Protein AF-A0A7S2DJ67-F1 (afdb_monomer)

Structure (mmCIF, N/CA/C/O backbone):
data_AF-A0A7S2DJ67-F1
#
_entry.id   AF-A0A7S2DJ67-F1
#
loop_
_atom_site.group_PDB
_atom_site.id
_atom_site.type_symbol
_atom_site.label_atom_id
_atom_site.label_alt_id
_atom_site.label_comp_id
_atom_site.label_asym_id
_atom_site.label_entity_id
_atom_site.label_seq_id
_atom_site.pdbx_PDB_ins_code
_atom_site.Cartn_x
_atom_site.Cartn_y
_atom_site.Cartn_z
_atom_site.occupancy
_atom_site.B_iso_or_equiv
_atom_site.auth_seq_id
_atom_site.auth_comp_id
_atom_site.auth_asym_id
_atom_site.auth_atom_id
_atom_site.pdbx_PDB_model_num
ATOM 1 N N . TRP A 1 1 ? -33.209 30.314 -19.412 1.00 42.25 1 TRP A N 1
ATOM 2 C CA . TRP A 1 1 ? -32.918 29.471 -18.242 1.00 42.25 1 TRP A CA 1
ATOM 3 C C . TRP A 1 1 ? -32.062 30.288 -17.300 1.00 42.25 1 TRP A C 1
ATOM 5 O O . TRP A 1 1 ? -30.885 30.476 -17.569 1.00 42.25 1 TRP A O 1
ATOM 15 N N . GLY A 1 2 ? -32.697 30.927 -16.315 1.00 46.81 2 GLY A N 1
ATOM 16 C CA . GLY A 1 2 ? -31.990 31.759 -15.348 1.00 46.81 2 GLY A CA 1
ATOM 17 C C . GLY A 1 2 ? -31.071 30.883 -14.509 1.00 46.81 2 GLY A C 1
ATOM 18 O O . GLY A 1 2 ? -31.500 29.831 -14.039 1.00 46.81 2 GLY A O 1
ATOM 19 N N . ALA A 1 3 ? -29.820 31.306 -14.359 1.00 56.31 3 ALA A N 1
ATOM 20 C CA . ALA A 1 3 ? -28.910 30.742 -13.378 1.00 56.31 3 ALA A CA 1
ATOM 21 C C . ALA A 1 3 ? -29.471 31.071 -11.987 1.00 56.31 3 ALA A C 1
ATOM 23 O O . ALA A 1 3 ? -29.201 32.132 -11.430 1.00 56.31 3 ALA A O 1
ATOM 24 N N . GLY A 1 4 ? -30.341 30.199 -11.472 1.00 59.34 4 GLY A N 1
ATOM 25 C CA . GLY A 1 4 ? -30.674 30.192 -10.055 1.00 59.34 4 GLY A CA 1
ATOM 26 C C . GLY A 1 4 ? -29.374 30.012 -9.283 1.00 59.34 4 GLY A C 1
ATOM 27 O O . GLY A 1 4 ? -28.557 29.171 -9.664 1.00 59.34 4 GLY A O 1
ATOM 28 N N . ALA A 1 5 ? -29.160 30.847 -8.266 1.00 66.12 5 ALA A N 1
ATOM 29 C CA . ALA A 1 5 ? -28.005 30.741 -7.387 1.00 66.12 5 ALA A CA 1
ATOM 30 C C . ALA A 1 5 ? -27.840 29.279 -6.953 1.00 66.12 5 ALA A C 1
ATOM 32 O O . ALA A 1 5 ? -28.817 28.644 -6.542 1.00 66.12 5 ALA A O 1
ATOM 33 N N . ALA A 1 6 ? -26.629 28.738 -7.110 1.00 69.50 6 ALA A N 1
ATOM 34 C CA . ALA A 1 6 ? -26.323 27.415 -6.592 1.00 69.50 6 ALA A CA 1
ATOM 35 C C . ALA A 1 6 ? -26.685 27.405 -5.097 1.00 69.50 6 ALA A C 1
ATOM 37 O O . ALA A 1 6 ? -26.390 28.390 -4.413 1.00 69.50 6 ALA A O 1
ATOM 38 N N . PRO A 1 7 ? -27.370 26.364 -4.595 1.00 75.56 7 PRO A N 1
ATOM 39 C CA . PRO A 1 7 ? -27.694 26.292 -3.180 1.00 75.56 7 PRO A CA 1
ATOM 40 C C . PRO A 1 7 ? -26.403 26.416 -2.368 1.00 75.56 7 PRO A C 1
ATOM 42 O O . PRO A 1 7 ? -25.392 25.805 -2.722 1.00 75.56 7 PRO A O 1
ATOM 45 N N . GLU A 1 8 ? -26.446 27.226 -1.309 1.00 80.25 8 GLU A N 1
ATOM 46 C CA . GLU A 1 8 ? -25.344 27.350 -0.354 1.00 80.25 8 GLU A CA 1
ATOM 47 C C . GLU A 1 8 ? -24.888 25.946 0.082 1.00 80.25 8 GLU A C 1
ATOM 49 O O . GLU A 1 8 ? -25.743 25.096 0.371 1.00 80.25 8 GLU A O 1
ATOM 54 N N . PRO A 1 9 ? -23.572 25.664 0.095 1.00 80.75 9 PRO A N 1
ATOM 55 C CA . PRO A 1 9 ? -23.067 24.349 0.454 1.00 80.75 9 PRO A CA 1
ATOM 56 C C . PRO A 1 9 ? -23.511 23.996 1.876 1.00 80.75 9 PRO A C 1
ATOM 58 O O . PRO A 1 9 ? -23.131 24.638 2.853 1.00 80.75 9 PRO A O 1
ATOM 61 N N . MET A 1 10 ? -24.348 22.966 1.979 1.00 86.75 10 MET A N 1
ATOM 62 C CA . MET A 1 10 ? -24.859 22.473 3.250 1.00 86.75 10 MET A CA 1
ATOM 63 C C . MET A 1 10 ? -23.865 21.485 3.852 1.00 86.75 10 MET A C 1
ATOM 65 O O . MET A 1 10 ? -23.626 20.412 3.297 1.00 86.75 10 MET A O 1
ATOM 69 N N . GLU A 1 11 ? -23.320 21.824 5.015 1.00 88.88 11 GLU A N 1
ATOM 70 C CA . GLU A 1 11 ? -22.535 20.889 5.813 1.00 88.88 11 GLU A CA 1
ATOM 71 C C . GLU A 1 11 ? -23.475 19.985 6.624 1.00 88.88 11 GLU A C 1
ATOM 73 O O . GLU A 1 11 ? -24.175 20.433 7.534 1.00 88.88 11 GLU A O 1
ATOM 78 N N . ILE A 1 12 ? -23.515 18.693 6.289 1.00 92.56 12 ILE A N 1
ATOM 79 C CA . ILE A 1 12 ? -24.380 17.704 6.952 1.00 92.56 12 ILE A CA 1
ATOM 80 C C . ILE A 1 12 ? -23.656 17.130 8.177 1.00 92.56 12 ILE A C 1
ATOM 82 O O . ILE A 1 12 ? -23.262 15.965 8.203 1.00 92.56 12 ILE A O 1
ATOM 86 N N . VAL A 1 13 ? -23.473 17.951 9.212 1.00 93.06 13 VAL A N 1
ATOM 87 C CA . VAL A 1 13 ? -22.752 17.567 10.443 1.00 93.06 13 VAL A CA 1
ATOM 88 C C . VAL A 1 13 ? -23.390 16.347 11.128 1.00 93.06 13 VAL A C 1
ATOM 90 O O . VAL A 1 13 ? -22.692 15.489 11.666 1.00 93.06 13 VAL A O 1
ATOM 93 N N . GLN A 1 14 ? -24.720 16.208 11.047 1.00 95.56 14 GLN A N 1
ATOM 94 C CA . GLN A 1 14 ? -25.468 15.089 11.637 1.00 95.56 14 GLN A CA 1
ATOM 95 C C . GLN A 1 14 ? -25.049 13.724 11.084 1.00 95.56 14 GLN A C 1
ATOM 97 O O . GLN A 1 14 ? -25.214 12.717 11.770 1.00 95.56 14 GLN A O 1
ATOM 102 N N . TYR A 1 15 ? -24.504 13.666 9.866 1.00 95.50 15 TYR A N 1
ATOM 103 C CA . TYR A 1 15 ? -24.035 12.411 9.288 1.00 95.50 15 TYR A CA 1
ATOM 104 C C . TYR A 1 15 ? -22.909 11.791 10.126 1.00 95.50 15 TYR A C 1
ATOM 106 O O . TYR A 1 15 ? -22.971 10.606 10.454 1.00 95.50 15 TYR A O 1
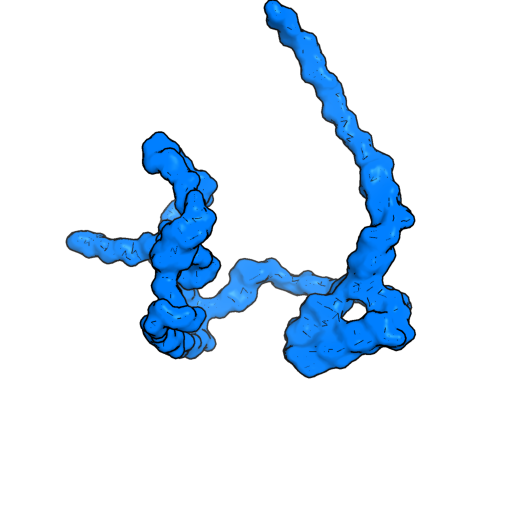ATOM 114 N N . GLU A 1 16 ? -21.913 12.589 10.524 1.00 95.88 16 GLU A N 1
ATOM 115 C CA . GLU A 1 16 ? -20.789 12.100 11.328 1.00 95.88 16 GLU A CA 1
ATOM 116 C C . GLU A 1 16 ? -21.248 11.663 12.723 1.00 95.88 16 GLU A C 1
ATOM 118 O O . GLU A 1 16 ? -20.821 10.614 13.210 1.00 95.88 16 GLU A O 1
ATOM 123 N N . THR A 1 17 ? -22.149 12.426 13.349 1.00 96.19 17 THR A N 1
ATOM 124 C CA . THR A 1 17 ? -22.740 12.069 14.647 1.00 96.19 17 THR A CA 1
ATOM 125 C C . THR A 1 17 ? -23.468 10.730 14.570 1.00 96.19 17 THR A C 1
ATOM 127 O O . THR A 1 17 ? -23.145 9.816 15.326 1.00 96.19 17 THR A O 1
ATOM 130 N N . ASN A 1 18 ? -24.373 10.573 13.601 1.00 97.38 18 ASN A N 1
ATOM 131 C CA . ASN A 1 18 ? -25.145 9.344 13.436 1.00 97.38 18 ASN A CA 1
ATOM 132 C C . ASN A 1 18 ? -24.247 8.141 13.121 1.00 97.38 18 ASN A C 1
ATOM 134 O O . ASN A 1 18 ? -24.511 7.038 13.594 1.00 97.38 18 ASN A O 1
ATOM 138 N N . LEU A 1 19 ? -23.169 8.334 12.349 1.00 97.44 19 LEU A N 1
ATOM 139 C CA . LEU A 1 19 ? -22.204 7.270 12.079 1.00 97.44 19 LEU A CA 1
ATOM 140 C C . LEU A 1 19 ? -21.490 6.835 13.365 1.00 97.44 19 LEU A C 1
ATOM 142 O O . LEU A 1 19 ? -21.404 5.635 13.615 1.00 97.44 19 LEU A O 1
ATOM 146 N N . LYS A 1 20 ? -21.026 7.781 14.192 1.00 96.69 20 LYS A N 1
ATOM 147 C CA . LYS A 1 20 ? -20.340 7.495 15.467 1.00 96.69 20 LYS A CA 1
ATOM 148 C C . LYS A 1 20 ? -21.237 6.827 16.510 1.00 96.69 20 LYS A C 1
ATOM 150 O O . LYS A 1 20 ? -20.736 6.075 17.340 1.00 96.69 20 LYS A O 1
ATOM 155 N N . GLU A 1 21 ? -22.537 7.098 16.466 1.00 97.31 21 GLU A N 1
ATOM 156 C CA . GLU A 1 21 ? -23.544 6.466 17.328 1.00 97.31 21 GLU A CA 1
ATOM 157 C C . GLU A 1 21 ? -24.042 5.117 16.784 1.00 97.31 21 GLU A C 1
ATOM 159 O O . GLU A 1 21 ? -24.712 4.366 17.492 1.00 97.31 21 GLU A O 1
ATOM 164 N N . SER A 1 22 ? -23.719 4.787 15.531 1.00 97.94 22 SER A N 1
ATOM 165 C CA . SER A 1 22 ? -24.141 3.539 14.901 1.00 97.94 22 SER A CA 1
ATOM 166 C C . SER A 1 22 ? -23.274 2.343 15.304 1.00 97.94 22 SER A C 1
ATOM 168 O O . SER A 1 22 ? -22.113 2.472 15.697 1.00 97.94 22 SER A O 1
ATOM 170 N N . TRP A 1 23 ? -23.818 1.145 15.082 1.00 97.44 23 TRP A N 1
ATOM 171 C CA . TRP A 1 23 ? -23.098 -0.123 15.226 1.00 97.44 23 TRP A CA 1
ATOM 172 C C . TRP A 1 23 ? -21.824 -0.195 14.366 1.00 97.44 23 TRP A C 1
ATOM 174 O O . TRP A 1 23 ? -20.889 -0.899 14.733 1.00 97.44 23 TRP A O 1
ATOM 184 N N . VAL A 1 24 ? -21.752 0.554 13.255 1.00 97.69 24 VAL A N 1
ATOM 185 C CA . VAL A 1 24 ? -20.574 0.588 12.370 1.00 97.69 24 VAL A CA 1
ATOM 186 C C . VAL A 1 24 ? -19.363 1.136 13.117 1.00 97.69 24 VAL A C 1
ATOM 188 O O . VAL A 1 24 ? -18.261 0.599 13.007 1.00 97.69 24 VAL A O 1
ATOM 191 N N . TRP A 1 25 ? -19.554 2.199 13.901 1.00 96.75 25 TRP A N 1
ATOM 192 C CA . TRP A 1 25 ? -18.468 2.781 14.682 1.00 96.75 25 TRP A CA 1
ATOM 193 C C . TRP A 1 25 ? -18.021 1.846 15.800 1.00 96.75 25 TRP A C 1
ATOM 195 O O . TRP A 1 25 ? -16.822 1.702 16.033 1.00 96.75 25 TRP A O 1
ATOM 205 N N . GLU A 1 26 ? -18.969 1.174 16.455 1.00 93.88 26 GLU A N 1
ATOM 206 C CA . GLU A 1 26 ? -18.669 0.164 17.469 1.00 93.88 26 GLU A CA 1
ATOM 207 C C . GLU A 1 26 ? -17.858 -1.002 16.882 1.00 93.88 26 GLU A C 1
ATOM 209 O O . GLU A 1 26 ? -16.830 -1.373 17.452 1.00 93.88 26 GLU A O 1
ATOM 214 N N . GLU A 1 27 ? -18.253 -1.523 15.718 1.00 94.06 27 GLU A N 1
ATOM 215 C CA . GLU A 1 27 ? -17.558 -2.616 15.030 1.00 94.06 27 GLU A CA 1
ATOM 216 C C . GLU A 1 27 ? -16.132 -2.223 14.621 1.00 94.06 27 GLU A C 1
ATOM 218 O O . GLU A 1 27 ? -15.173 -2.924 14.953 1.00 94.06 27 GLU A O 1
ATOM 223 N N . LEU A 1 28 ? -15.956 -1.069 13.968 1.00 94.75 28 LEU A N 1
ATOM 224 C CA . LEU A 1 28 ? -14.629 -0.586 13.571 1.00 94.75 28 LEU A CA 1
ATOM 225 C C . LEU A 1 28 ? -13.741 -0.305 14.787 1.00 94.75 28 LEU A C 1
ATOM 227 O O . LEU A 1 28 ? -12.550 -0.631 14.784 1.00 94.75 28 LEU A O 1
ATOM 231 N N . ASN A 1 29 ? -14.314 0.272 15.845 1.00 92.69 29 ASN A N 1
ATOM 232 C CA . ASN A 1 29 ? -13.592 0.524 17.082 1.00 92.69 29 ASN A CA 1
ATOM 233 C C . ASN A 1 29 ? -13.174 -0.787 17.760 1.00 92.69 29 ASN A C 1
ATOM 235 O O . ASN A 1 29 ? -12.083 -0.836 18.331 1.00 92.69 29 ASN A O 1
ATOM 239 N N . MET A 1 30 ? -13.982 -1.848 17.663 1.00 92.69 30 MET A N 1
ATOM 240 C CA . MET A 1 30 ? -13.671 -3.164 18.222 1.00 92.69 30 MET A CA 1
ATOM 241 C C . MET A 1 30 ? -12.390 -3.760 17.625 1.00 92.69 30 MET A C 1
ATOM 243 O O . MET A 1 30 ? -11.572 -4.316 18.351 1.00 92.69 30 MET A O 1
ATOM 247 N N . VAL A 1 31 ? -12.187 -3.606 16.313 1.00 92.81 31 VAL A N 1
ATOM 248 C CA . VAL A 1 31 ? -11.049 -4.193 15.580 1.00 92.81 31 VAL A CA 1
ATOM 249 C C . VAL A 1 31 ? -9.909 -3.207 15.308 1.00 92.81 31 VAL A C 1
ATOM 251 O O . VAL A 1 31 ? -8.957 -3.541 14.600 1.00 92.81 31 VAL A O 1
ATOM 254 N N . ARG A 1 32 ? -9.949 -1.999 15.889 1.00 93.62 32 ARG A N 1
ATOM 255 C CA . ARG A 1 32 ? -9.007 -0.898 15.588 1.00 93.62 32 ARG A CA 1
ATOM 256 C C . ARG A 1 32 ? -7.526 -1.261 15.741 1.00 93.62 32 ARG A C 1
ATOM 258 O O . ARG A 1 32 ? -6.675 -0.702 15.056 1.00 93.62 32 ARG A O 1
ATOM 265 N N . ASN A 1 33 ? -7.217 -2.199 16.637 1.00 93.25 33 ASN A N 1
ATOM 266 C CA . ASN A 1 33 ? -5.854 -2.633 16.938 1.00 93.25 33 ASN A CA 1
ATOM 267 C C . ASN A 1 33 ? -5.411 -3.861 16.127 1.00 93.25 33 ASN A C 1
ATOM 269 O O . ASN A 1 33 ? -4.237 -4.219 16.191 1.00 93.25 33 ASN A O 1
ATOM 273 N N . PHE A 1 34 ? -6.302 -4.478 15.342 1.00 91.81 34 PHE A N 1
ATOM 274 C CA . PHE A 1 34 ? -6.022 -5.721 14.624 1.00 91.81 34 PHE A CA 1
ATOM 275 C C . PHE A 1 34 ? -4.917 -5.535 13.580 1.00 91.81 34 PHE A C 1
ATOM 277 O O . PHE A 1 34 ? -3.831 -6.083 13.732 1.00 91.81 34 PHE A O 1
ATOM 284 N N . LYS A 1 35 ? -5.147 -4.707 12.550 1.00 92.19 35 LYS A N 1
ATOM 285 C CA . LYS A 1 35 ? -4.171 -4.477 11.468 1.00 92.19 35 LYS A CA 1
ATOM 286 C C . LYS A 1 35 ? -2.848 -3.877 11.983 1.00 92.19 35 LYS A C 1
ATOM 288 O O . LYS A 1 35 ? -1.800 -4.393 11.596 1.00 92.19 35 LYS A O 1
ATOM 293 N N . PRO A 1 36 ? -2.842 -2.858 12.869 1.00 92.38 36 PRO A N 1
ATOM 294 C CA . PRO A 1 36 ? -1.592 -2.325 13.409 1.00 92.38 36 PRO A CA 1
ATOM 295 C C . PRO A 1 36 ? -0.757 -3.343 14.193 1.00 92.38 36 PRO A C 1
ATOM 297 O O . PRO A 1 36 ? 0.463 -3.242 14.192 1.00 92.38 36 PRO A O 1
ATOM 300 N N . ALA A 1 37 ? -1.364 -4.341 14.842 1.00 92.94 37 ALA A N 1
ATOM 301 C CA . ALA A 1 37 ? -0.601 -5.328 15.604 1.00 92.94 37 ALA A CA 1
ATOM 302 C C . ALA A 1 37 ? 0.330 -6.182 14.719 1.00 92.94 37 ALA A C 1
ATOM 304 O O . ALA A 1 37 ? 1.383 -6.622 15.180 1.00 92.94 37 ALA A O 1
ATOM 305 N N . PHE A 1 38 ? 0.006 -6.355 13.432 1.00 93.56 38 PHE A N 1
ATOM 306 C CA . PHE A 1 38 ? 0.856 -7.082 12.479 1.00 93.56 38 PHE A CA 1
ATOM 307 C C . PHE A 1 38 ? 2.153 -6.344 12.131 1.00 93.56 38 PHE A C 1
ATOM 309 O O . PHE A 1 38 ? 3.049 -6.954 11.550 1.00 93.56 38 PHE A O 1
ATOM 316 N N . HIS A 1 39 ? 2.321 -5.080 12.543 1.00 91.06 39 HIS A N 1
ATOM 317 C CA . HIS A 1 39 ? 3.622 -4.414 12.447 1.00 91.06 39 HIS A CA 1
ATOM 318 C C . HIS A 1 39 ? 4.697 -5.083 13.305 1.00 91.06 39 HIS A C 1
ATOM 320 O O . HIS A 1 39 ? 5.875 -5.006 12.968 1.00 91.06 39 HIS A O 1
ATOM 326 N N . ALA A 1 40 ? 4.295 -5.751 14.389 1.00 90.81 40 ALA A N 1
ATOM 327 C CA . ALA A 1 40 ? 5.185 -6.554 15.220 1.00 90.81 40 ALA A CA 1
ATOM 328 C C . ALA A 1 40 ? 5.410 -7.974 14.654 1.00 90.81 40 ALA A C 1
ATOM 330 O O . ALA A 1 40 ? 6.103 -8.779 15.272 1.00 90.81 40 ALA A O 1
ATOM 331 N N . GLY A 1 41 ? 4.839 -8.291 13.487 1.00 94.31 41 GLY A N 1
ATOM 332 C CA . GLY A 1 41 ? 4.923 -9.590 12.826 1.00 94.31 41 GLY A CA 1
ATOM 333 C C . GLY A 1 41 ? 3.638 -10.413 12.925 1.00 94.31 41 GLY A C 1
ATOM 334 O O . GLY A 1 41 ? 2.686 -10.059 13.623 1.00 94.31 41 GLY A O 1
ATOM 335 N N . LEU A 1 42 ? 3.628 -11.547 12.217 1.00 96.00 42 LEU A N 1
ATOM 336 C CA . LEU A 1 42 ? 2.461 -12.425 12.085 1.00 96.00 42 LEU A CA 1
ATOM 337 C C . LEU A 1 42 ? 1.939 -12.917 13.442 1.00 96.00 42 LEU A C 1
ATOM 339 O O . LEU A 1 42 ? 0.763 -12.749 13.748 1.00 96.00 42 LEU A O 1
ATOM 343 N N . TRP A 1 43 ? 2.807 -13.501 14.273 1.00 95.94 43 TRP A N 1
ATOM 344 C CA . TRP A 1 43 ? 2.387 -14.113 15.538 1.00 95.94 43 TRP A CA 1
ATOM 345 C C . TRP A 1 43 ? 1.912 -13.098 16.585 1.00 95.94 43 TRP A C 1
ATOM 347 O O . TRP A 1 43 ? 0.829 -13.307 17.137 1.00 95.94 43 TRP A O 1
ATOM 357 N N . PRO A 1 44 ? 2.627 -11.983 16.844 1.00 93.31 44 PRO A N 1
ATOM 358 C CA . PRO A 1 44 ? 2.117 -10.942 17.734 1.00 93.31 44 PRO A CA 1
ATOM 359 C C . PRO A 1 44 ? 0.820 -10.315 17.216 1.00 93.31 44 PRO A C 1
ATOM 361 O O . PRO A 1 44 ? -0.105 -10.110 18.001 1.00 93.31 44 PRO A O 1
ATOM 364 N N . GLY A 1 45 ? 0.718 -10.082 15.901 1.00 94.62 45 GLY A N 1
ATOM 365 C CA . GLY A 1 45 ? -0.499 -9.587 15.257 1.00 94.62 45 GLY A CA 1
ATOM 366 C C . GLY A 1 45 ? -1.702 -10.493 15.505 1.00 94.62 45 GLY A C 1
ATOM 367 O O . GLY A 1 45 ? -2.741 -10.037 15.981 1.00 94.62 45 GLY A O 1
ATOM 368 N N . MET A 1 46 ? -1.529 -11.798 15.283 1.00 95.38 46 MET A N 1
ATOM 369 C CA . MET A 1 46 ? -2.556 -12.809 15.545 1.00 95.38 46 MET A CA 1
ATOM 370 C C . MET A 1 46 ? -2.936 -12.897 17.026 1.00 95.38 46 MET A C 1
ATOM 372 O O . MET A 1 46 ? -4.122 -12.978 17.349 1.00 95.38 46 MET A O 1
ATOM 376 N N . ALA A 1 47 ? -1.957 -12.866 17.935 1.00 93.94 47 ALA A N 1
ATOM 377 C CA . ALA A 1 47 ? -2.203 -12.948 19.372 1.00 93.94 47 ALA A CA 1
ATOM 378 C C . ALA A 1 47 ? -3.004 -11.741 19.881 1.00 93.94 47 ALA A C 1
ATOM 380 O O . ALA A 1 47 ? -4.022 -11.909 20.553 1.00 93.94 47 ALA A O 1
ATOM 381 N N . VAL A 1 48 ? -2.586 -10.526 19.512 1.00 91.19 48 VAL A N 1
ATOM 382 C CA . VAL A 1 48 ? -3.284 -9.291 19.889 1.00 91.19 48 VAL A CA 1
ATOM 383 C C . VAL A 1 48 ? -4.657 -9.222 19.235 1.00 91.19 48 VAL A C 1
ATOM 385 O O . VAL A 1 48 ? -5.620 -8.889 19.915 1.00 91.19 48 VAL A O 1
ATOM 388 N N . GLY A 1 49 ? -4.777 -9.580 17.955 1.00 90.50 49 GLY A N 1
ATOM 389 C CA . GLY A 1 49 ? -6.058 -9.596 17.255 1.00 90.50 49 GLY A CA 1
ATOM 390 C C . GLY A 1 49 ? -7.062 -10.559 17.891 1.00 90.50 49 GLY A C 1
ATOM 391 O O . GLY A 1 49 ? -8.203 -10.183 18.153 1.00 90.50 49 GLY A O 1
ATOM 392 N N . THR A 1 50 ? -6.622 -11.775 18.222 1.00 90.50 50 THR A N 1
ATOM 393 C CA . THR A 1 50 ? -7.467 -12.782 18.885 1.00 90.50 50 THR A CA 1
ATOM 394 C C . THR A 1 50 ? -7.860 -12.338 20.291 1.00 90.50 50 THR A C 1
ATOM 396 O O . THR A 1 50 ? -9.028 -12.434 20.656 1.00 90.50 50 THR A O 1
ATOM 399 N N . MET A 1 51 ? -6.916 -11.806 21.072 1.00 91.50 51 MET A N 1
ATOM 400 C CA . MET A 1 51 ? -7.195 -11.265 22.405 1.00 91.50 51 MET A CA 1
ATOM 401 C C . MET A 1 51 ? -8.182 -10.092 22.336 1.00 91.50 51 MET A C 1
ATOM 403 O O . MET A 1 51 ? -9.138 -10.055 23.113 1.00 91.50 51 MET A O 1
ATOM 407 N N . SER A 1 52 ? -8.006 -9.208 21.351 1.00 89.56 52 SER A N 1
ATOM 408 C CA . SER A 1 52 ? -8.847 -8.031 21.162 1.00 89.56 52 SER A CA 1
ATOM 409 C C . SER A 1 52 ? -10.294 -8.393 20.839 1.00 89.56 52 SER A C 1
ATOM 411 O O . SER A 1 52 ? -11.230 -7.829 21.401 1.00 89.56 52 SER A O 1
ATOM 413 N N . ILE A 1 53 ? -10.491 -9.404 19.992 1.00 87.00 53 ILE A N 1
ATOM 414 C CA . ILE A 1 53 ? -11.822 -9.862 19.584 1.00 87.00 53 ILE A CA 1
ATOM 415 C C . ILE A 1 53 ? -12.464 -10.745 20.665 1.00 87.00 53 ILE A C 1
ATOM 417 O O . ILE A 1 53 ? -13.626 -10.548 21.016 1.00 87.00 53 ILE A O 1
ATOM 421 N N . MET A 1 54 ? -11.730 -11.725 21.204 1.00 89.69 54 MET A N 1
ATOM 422 C CA . MET A 1 54 ? -12.311 -12.766 22.061 1.00 89.69 54 MET A CA 1
ATOM 423 C C . MET A 1 54 ? -12.369 -12.390 23.544 1.00 89.69 54 MET A C 1
ATOM 425 O O . MET A 1 54 ? -13.326 -12.769 24.219 1.00 89.69 54 MET A O 1
ATOM 429 N N . ALA A 1 55 ? -11.372 -11.671 24.066 1.00 90.94 55 ALA A N 1
ATOM 430 C CA . ALA A 1 55 ? -11.254 -11.411 25.502 1.00 90.94 55 ALA A CA 1
ATOM 431 C C . ALA A 1 55 ? -11.749 -10.012 25.885 1.00 90.94 55 ALA A C 1
ATOM 433 O O . ALA A 1 55 ? -12.619 -9.869 26.743 1.00 90.94 55 ALA A O 1
ATOM 434 N N . THR A 1 56 ? -11.211 -8.974 25.251 1.00 91.62 56 THR A N 1
ATOM 435 C CA . THR A 1 56 ? -11.488 -7.569 25.606 1.00 91.62 56 THR A CA 1
ATOM 436 C C . THR A 1 56 ? -12.636 -6.969 24.801 1.00 91.62 56 THR A C 1
ATOM 438 O O . THR A 1 56 ? -13.205 -5.964 25.230 1.00 91.62 56 THR A O 1
ATOM 441 N N . ARG A 1 57 ? -12.986 -7.561 23.650 1.00 90.94 57 ARG A N 1
ATOM 442 C CA . ARG A 1 57 ? -13.968 -7.033 22.686 1.00 90.94 57 ARG A CA 1
ATOM 443 C C . ARG A 1 57 ? -13.679 -5.573 22.322 1.00 90.94 57 ARG A C 1
ATOM 445 O O . ARG A 1 57 ? -14.568 -4.726 22.368 1.00 90.94 57 ARG A O 1
ATOM 452 N N . GLY A 1 58 ? -12.411 -5.264 22.056 1.00 88.56 58 GLY A N 1
ATOM 453 C CA . GLY A 1 58 ? -11.956 -3.920 21.699 1.00 88.56 58 GLY A CA 1
ATOM 454 C C . GLY A 1 58 ? -12.001 -2.884 22.829 1.00 88.56 58 GLY A C 1
ATOM 455 O O . GLY A 1 58 ? -11.917 -1.681 22.574 1.00 88.56 58 GLY A O 1
ATOM 456 N N . LYS A 1 59 ? -12.166 -3.297 24.091 1.00 92.06 59 LYS A N 1
ATOM 457 C CA . LYS A 1 59 ? -12.203 -2.385 25.252 1.00 92.06 59 LYS A CA 1
ATOM 458 C C . LYS A 1 59 ? -10.821 -2.069 25.830 1.00 92.06 59 LYS A C 1
ATOM 460 O O . LYS A 1 59 ? -10.709 -1.703 26.998 1.00 92.06 59 LYS A O 1
ATOM 465 N N . GLU A 1 60 ? -9.753 -2.218 25.051 1.00 92.38 60 GLU A N 1
ATOM 466 C CA . GLU A 1 60 ? -8.409 -1.890 25.519 1.00 92.38 60 GLU A CA 1
ATOM 467 C C . GLU A 1 60 ? -8.254 -0.376 25.723 1.00 92.38 60 GLU A C 1
ATOM 469 O O . GLU A 1 60 ? -8.662 0.401 24.859 1.00 92.38 60 GLU A O 1
ATOM 474 N N . PRO A 1 61 ? -7.595 0.086 26.7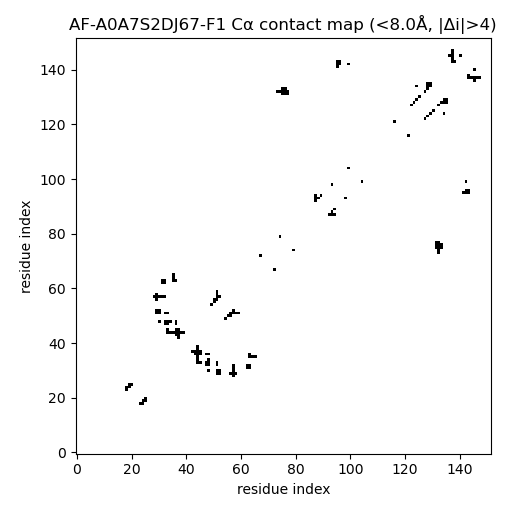98 1.00 93.38 61 PRO A N 1
ATOM 475 C CA . PRO A 1 61 ? -7.345 1.509 27.031 1.00 93.38 61 PRO A CA 1
ATOM 476 C C . PRO A 1 61 ? -6.232 2.099 26.135 1.00 93.38 61 PRO A C 1
ATOM 478 O O . PRO A 1 61 ? -5.614 3.099 26.492 1.00 93.38 61 PRO A O 1
ATOM 481 N N . TRP A 1 62 ? -5.951 1.496 24.975 1.00 92.06 62 TRP A N 1
ATOM 482 C CA . TRP A 1 62 ? -4.962 1.973 24.006 1.00 92.06 62 TRP A CA 1
ATOM 483 C C . TRP A 1 62 ? -5.423 1.784 22.556 1.00 92.06 62 TRP A C 1
ATOM 485 O O . TRP A 1 62 ? -6.282 0.953 22.239 1.00 92.06 62 TRP A O 1
ATOM 495 N N . THR A 1 63 ? -4.791 2.552 21.667 1.00 94.12 63 THR A N 1
ATOM 496 C CA . THR A 1 63 ? -4.958 2.460 20.213 1.00 94.12 63 THR A CA 1
ATOM 497 C C . THR A 1 63 ? -3.598 2.609 19.545 1.00 94.12 63 THR A C 1
ATOM 499 O O . THR A 1 63 ? -2.917 3.619 19.743 1.00 94.12 63 THR A O 1
ATOM 502 N N . PHE A 1 64 ? -3.200 1.616 18.752 1.00 92.69 64 PHE A N 1
ATOM 503 C CA . PHE A 1 64 ? -1.979 1.696 17.957 1.00 92.69 64 PHE A CA 1
ATOM 504 C C . PHE A 1 64 ? -2.113 2.742 16.850 1.00 92.69 64 PHE A C 1
ATOM 506 O O . PHE A 1 64 ? -3.186 2.940 16.280 1.00 92.69 64 PHE A O 1
ATOM 513 N N . ARG A 1 65 ? -1.004 3.411 16.533 1.00 91.00 65 ARG A N 1
ATOM 514 C CA . ARG A 1 65 ? -0.945 4.433 15.486 1.00 91.00 65 ARG A CA 1
ATOM 515 C C . ARG A 1 65 ? 0.090 4.054 14.441 1.00 91.00 65 ARG A C 1
ATOM 517 O O . ARG A 1 65 ? 1.145 3.519 14.772 1.00 91.00 65 ARG A O 1
ATOM 524 N N . TRP A 1 66 ? -0.216 4.378 13.193 1.00 89.38 66 TRP A N 1
ATOM 525 C CA . TRP A 1 66 ? 0.730 4.299 12.088 1.00 89.38 66 TRP A CA 1
ATOM 526 C C . TRP A 1 66 ? 1.782 5.399 12.232 1.00 89.38 66 TRP A C 1
ATOM 528 O O . TRP A 1 66 ? 1.445 6.538 12.559 1.00 89.38 66 TRP A O 1
ATOM 538 N N . SER A 1 67 ? 3.050 5.057 12.008 1.00 87.44 67 SER A N 1
ATOM 539 C CA . SER A 1 67 ? 4.173 6.000 12.086 1.00 87.44 67 SER A CA 1
ATOM 540 C C . SER A 1 67 ? 4.641 6.500 10.720 1.00 87.44 67 SER A C 1
ATOM 542 O O . SER A 1 67 ? 5.298 7.536 10.655 1.00 87.44 67 SER A O 1
ATOM 544 N N . LYS A 1 68 ? 4.305 5.782 9.643 1.00 92.44 68 LYS A N 1
ATOM 545 C CA . LYS A 1 68 ? 4.713 6.065 8.264 1.00 92.44 68 LYS A CA 1
ATOM 546 C C . LYS A 1 68 ? 3.547 5.852 7.301 1.00 92.44 68 LYS A C 1
ATOM 548 O O . LYS A 1 68 ? 2.601 5.129 7.616 1.00 92.44 68 LYS A O 1
ATOM 553 N N . LYS A 1 69 ? 3.621 6.476 6.127 1.00 94.50 69 LYS A N 1
ATOM 554 C CA . LYS A 1 69 ? 2.709 6.224 4.999 1.00 94.50 69 LYS A CA 1
ATOM 555 C C . LYS A 1 69 ? 3.137 4.964 4.252 1.00 94.50 69 LYS A C 1
ATOM 557 O O . LYS A 1 69 ? 4.328 4.681 4.185 1.00 94.50 69 LYS A O 1
ATOM 562 N N . ASP A 1 70 ? 2.200 4.285 3.594 1.00 93.19 70 ASP A N 1
ATOM 563 C CA . ASP A 1 70 ? 2.483 3.077 2.798 1.00 93.19 70 ASP A CA 1
ATOM 564 C C . ASP A 1 70 ? 3.626 3.286 1.787 1.00 93.19 70 ASP A C 1
ATOM 566 O O . ASP A 1 70 ? 4.527 2.458 1.673 1.00 93.19 70 ASP A O 1
ATOM 570 N N . SER A 1 71 ? 3.671 4.453 1.134 1.00 92.50 71 SER A N 1
ATOM 571 C CA . SER A 1 71 ? 4.733 4.815 0.186 1.00 92.50 71 SER A CA 1
ATOM 572 C C . SER A 1 71 ? 6.139 4.860 0.800 1.00 92.50 71 SER A C 1
ATOM 574 O O . SER A 1 71 ? 7.121 4.678 0.091 1.00 92.50 71 SER A O 1
ATOM 576 N N . GLU A 1 72 ? 6.257 5.119 2.103 1.00 94.38 72 GLU A N 1
ATOM 577 C CA . GLU A 1 72 ? 7.537 5.257 2.815 1.00 94.38 72 GLU A CA 1
ATOM 578 C C . GLU A 1 72 ? 8.108 3.910 3.284 1.00 94.38 72 GLU A C 1
ATOM 580 O O . GLU A 1 72 ? 9.233 3.864 3.782 1.00 94.38 72 GLU A O 1
ATOM 585 N N . TYR A 1 73 ? 7.350 2.816 3.145 1.00 93.06 73 TYR A N 1
ATOM 586 C CA . TYR A 1 73 ? 7.821 1.463 3.462 1.00 93.06 73 TYR A CA 1
ATOM 587 C C . TYR A 1 73 ? 8.583 0.799 2.311 1.00 93.06 73 TYR A C 1
ATOM 589 O O . TYR A 1 73 ? 9.162 -0.266 2.512 1.00 93.06 73 TYR A O 1
ATOM 597 N N . THR A 1 74 ? 8.600 1.404 1.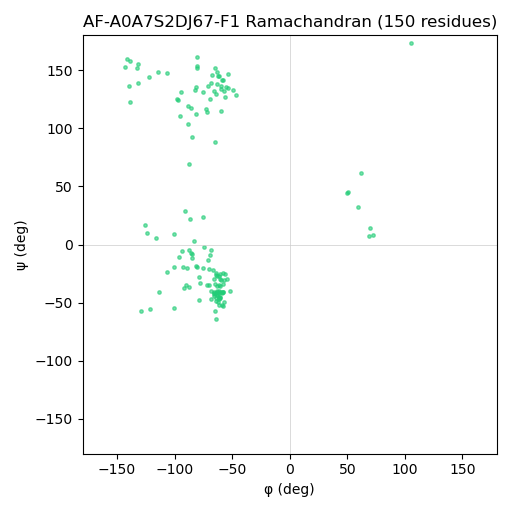121 1.00 94.75 74 THR A N 1
ATOM 598 C CA . THR A 1 74 ? 9.332 0.860 -0.030 1.00 94.75 74 THR A CA 1
ATOM 599 C C . THR A 1 74 ? 10.832 1.039 0.193 1.00 94.75 74 THR A C 1
ATOM 601 O O . THR A 1 74 ? 11.326 2.167 0.248 1.00 94.75 74 THR A O 1
ATOM 604 N N . ALA A 1 75 ? 11.553 -0.071 0.340 1.00 95.69 75 ALA A N 1
ATOM 605 C CA . ALA A 1 75 ? 13.006 -0.068 0.456 1.00 95.69 75 ALA A CA 1
ATOM 606 C C . ALA A 1 75 ? 13.668 0.058 -0.932 1.00 95.69 75 ALA A C 1
ATOM 608 O O . ALA A 1 75 ? 13.070 -0.367 -1.925 1.00 95.69 75 ALA A O 1
ATOM 609 N N . PRO A 1 76 ? 14.881 0.637 -1.027 1.00 97.62 76 PRO A N 1
ATOM 610 C CA . PRO A 1 76 ? 15.675 0.616 -2.254 1.00 97.62 76 PRO A CA 1
ATOM 611 C C . PRO A 1 76 ? 15.874 -0.808 -2.781 1.00 97.62 76 PRO A C 1
ATOM 613 O O . PRO A 1 76 ? 16.004 -1.755 -2.001 1.00 97.62 76 PRO A O 1
ATOM 616 N N . ALA A 1 77 ? 15.935 -0.958 -4.104 1.00 97.25 77 ALA A N 1
ATOM 617 C CA . ALA A 1 77 ? 16.059 -2.270 -4.737 1.00 97.25 77 ALA A CA 1
ATOM 618 C C . ALA A 1 77 ? 17.351 -2.996 -4.323 1.00 97.25 77 ALA A C 1
ATOM 620 O O . ALA A 1 77 ? 17.337 -4.206 -4.126 1.00 97.25 77 ALA A O 1
ATOM 621 N N . GLU A 1 78 ? 18.439 -2.250 -4.112 1.00 97.19 78 GLU A N 1
ATOM 622 C CA . GLU A 1 78 ? 19.738 -2.775 -3.667 1.00 97.19 78 GLU A CA 1
ATOM 623 C C . GLU A 1 78 ? 19.703 -3.395 -2.259 1.00 97.19 78 GLU A C 1
ATOM 625 O O . GLU A 1 78 ? 20.524 -4.252 -1.938 1.00 97.19 78 GLU A O 1
ATOM 630 N N . GLU A 1 79 ? 18.749 -2.989 -1.415 1.00 97.69 79 GLU A N 1
ATOM 631 C CA . GLU A 1 79 ? 18.566 -3.527 -0.060 1.00 97.69 79 GLU A CA 1
ATOM 632 C C . GLU A 1 79 ? 17.666 -4.777 -0.042 1.00 97.69 79 GLU A C 1
ATOM 634 O O . GLU A 1 79 ? 17.476 -5.398 1.006 1.00 97.69 79 GLU A O 1
ATOM 639 N N . CYS A 1 80 ? 17.101 -5.154 -1.192 1.00 97.12 80 CYS A N 1
ATOM 640 C CA . CYS A 1 80 ? 16.124 -6.228 -1.322 1.00 97.12 80 CYS A CA 1
ATOM 641 C C . CYS A 1 80 ? 16.672 -7.396 -2.149 1.00 97.12 80 CYS A C 1
ATOM 643 O O . CYS A 1 80 ? 17.424 -7.227 -3.105 1.00 97.12 80 CYS A O 1
ATOM 645 N N . SER A 1 81 ? 16.231 -8.614 -1.831 1.00 96.75 81 SER A N 1
ATOM 646 C CA . SER A 1 81 ? 16.432 -9.760 -2.714 1.00 96.75 81 SER A CA 1
ATOM 647 C C . SER A 1 81 ? 15.356 -9.792 -3.798 1.00 96.75 81 SER A C 1
ATOM 649 O O . SER A 1 81 ? 14.159 -9.679 -3.522 1.00 96.75 81 SER A O 1
ATOM 651 N N . LYS A 1 82 ? 15.775 -9.987 -5.052 1.00 95.50 82 LYS A N 1
ATOM 652 C CA . LYS A 1 82 ? 14.842 -10.188 -6.162 1.00 95.50 82 LYS A CA 1
ATOM 653 C C . LYS A 1 82 ? 14.058 -11.488 -5.953 1.00 95.50 82 LYS A C 1
ATOM 655 O O . LYS A 1 82 ? 14.644 -12.544 -5.717 1.00 95.50 82 LYS A O 1
ATOM 660 N N . ILE A 1 83 ? 12.733 -11.404 -6.059 1.00 96.31 83 ILE A N 1
ATOM 661 C CA . ILE A 1 83 ? 11.839 -12.564 -6.005 1.00 96.31 83 ILE A CA 1
ATOM 662 C C . ILE A 1 83 ? 11.688 -13.117 -7.424 1.00 96.31 83 ILE A C 1
ATOM 664 O O . ILE A 1 83 ? 11.205 -12.419 -8.316 1.00 96.31 83 ILE A O 1
ATOM 668 N N . GLU A 1 84 ? 12.088 -14.369 -7.627 1.00 96.12 84 GLU A N 1
ATOM 669 C CA . GLU A 1 84 ? 11.889 -15.081 -8.890 1.00 96.12 84 GLU A CA 1
ATOM 670 C C . GLU A 1 84 ? 10.521 -15.773 -8.875 1.00 96.12 84 GLU A C 1
ATOM 672 O O . GLU A 1 84 ? 10.326 -16.796 -8.214 1.00 96.12 84 GLU A O 1
ATOM 677 N N . TYR A 1 85 ? 9.555 -15.188 -9.583 1.00 94.62 85 TYR A N 1
ATOM 678 C CA . TYR A 1 85 ? 8.227 -15.775 -9.739 1.00 94.62 85 TYR A CA 1
ATOM 679 C C . TYR A 1 85 ? 8.237 -16.835 -10.850 1.00 94.62 85 TYR A C 1
ATOM 681 O O . TYR A 1 85 ? 8.794 -16.587 -11.923 1.00 94.62 85 TYR A O 1
ATOM 689 N N . PRO A 1 86 ? 7.613 -18.010 -10.639 1.00 95.56 86 PRO A N 1
ATOM 690 C CA . PRO A 1 86 ? 7.479 -19.003 -11.694 1.00 95.56 86 PRO A CA 1
ATOM 691 C C . PRO A 1 86 ? 6.630 -18.447 -12.842 1.00 95.56 86 PRO A C 1
ATOM 693 O O . PRO A 1 86 ? 5.708 -17.656 -12.634 1.00 95.56 86 PRO A O 1
ATOM 696 N N . LYS A 1 87 ? 6.929 -18.893 -14.064 1.00 94.94 87 LYS A N 1
ATOM 697 C CA . LYS A 1 87 ? 6.102 -18.585 -15.232 1.00 94.94 87 LYS A CA 1
ATOM 698 C C . LYS A 1 87 ? 4.693 -19.157 -15.036 1.00 94.94 87 LYS A C 1
ATOM 700 O O . LYS A 1 87 ? 4.546 -20.236 -14.464 1.00 94.94 87 LYS A O 1
ATOM 705 N N . SER A 1 88 ? 3.685 -18.452 -15.544 1.00 95.38 88 SER A N 1
ATOM 706 C CA . SER A 1 88 ? 2.303 -18.928 -15.556 1.00 95.38 88 SER A CA 1
ATOM 707 C C . SER A 1 88 ? 2.154 -20.266 -16.297 1.00 95.38 88 SER A C 1
ATOM 709 O O . SER A 1 88 ? 2.806 -20.508 -17.316 1.00 95.38 88 SER A O 1
ATOM 711 N N . ASP A 1 89 ? 1.292 -21.135 -15.767 1.00 94.44 89 ASP A N 1
ATOM 712 C CA . ASP A 1 89 ? 1.012 -22.487 -16.271 1.00 94.44 89 ASP A CA 1
ATOM 713 C C . ASP A 1 89 ? -0.227 -22.566 -17.184 1.00 94.44 89 ASP A C 1
ATOM 715 O O . ASP A 1 89 ? -0.455 -23.589 -17.826 1.00 94.44 89 ASP A O 1
ATOM 719 N N . GLY A 1 90 ? -1.026 -21.498 -17.258 1.00 91.69 90 GLY A N 1
ATOM 720 C CA . GLY A 1 90 ? -2.251 -21.420 -18.055 1.00 91.69 90 GLY A CA 1
ATOM 721 C C . GLY A 1 90 ? -3.420 -22.244 -17.501 1.00 91.69 90 GLY A C 1
ATOM 722 O O . GLY A 1 90 ? -4.443 -22.364 -18.174 1.00 91.69 90 GLY A O 1
ATOM 723 N N . VAL A 1 91 ? -3.293 -22.816 -16.297 1.00 93.69 91 VAL A N 1
ATOM 724 C CA . VAL A 1 91 ? -4.331 -23.638 -15.649 1.00 93.69 91 VAL A CA 1
ATOM 725 C C . VAL A 1 91 ? -4.733 -23.035 -14.308 1.00 93.69 91 VAL A C 1
ATOM 727 O O . VAL A 1 91 ? -5.908 -22.740 -14.093 1.00 93.69 91 VAL A O 1
ATOM 730 N N . TYR A 1 92 ? -3.762 -22.824 -13.419 1.00 92.88 92 TYR A N 1
ATOM 731 C CA . TYR A 1 92 ? -3.968 -22.204 -12.107 1.00 92.88 92 TYR A CA 1
ATOM 732 C C . TYR A 1 92 ? -3.429 -20.773 -12.052 1.00 92.88 92 TYR A C 1
ATOM 734 O O . TYR A 1 92 ? -3.878 -19.965 -11.241 1.00 92.88 92 TYR A O 1
ATOM 742 N N . SER A 1 93 ? -2.474 -20.454 -12.920 1.00 94.88 93 SER A N 1
ATOM 743 C CA . SER A 1 93 ? -1.778 -19.178 -13.005 1.00 94.88 93 SER A CA 1
ATOM 744 C C . SER A 1 93 ? -1.752 -18.700 -14.452 1.00 94.88 93 SER A C 1
ATOM 746 O O . SER A 1 93 ? -1.541 -19.478 -15.377 1.00 94.88 93 SER A O 1
ATOM 748 N N . PHE A 1 94 ? -1.963 -17.406 -14.656 1.00 95.00 94 PHE A N 1
ATOM 749 C CA . PHE A 1 94 ? -2.133 -16.810 -15.981 1.00 95.00 94 PHE A CA 1
ATOM 750 C C . PHE A 1 94 ? -1.247 -15.580 -16.113 1.00 95.00 94 PHE A C 1
ATOM 752 O O . PHE A 1 94 ? -0.881 -14.964 -15.110 1.00 95.00 94 PHE A O 1
ATOM 759 N N . ASP A 1 95 ? -0.903 -15.234 -17.351 1.00 94.38 95 ASP A N 1
ATOM 760 C CA . ASP A 1 95 ? -0.236 -13.964 -17.618 1.00 94.38 95 ASP A CA 1
ATOM 761 C C . ASP A 1 95 ? -1.157 -12.777 -17.281 1.00 94.38 95 ASP A C 1
ATOM 763 O O . ASP A 1 95 ? -2.388 -12.869 -17.349 1.00 94.38 95 ASP A O 1
ATOM 767 N N . ILE A 1 96 ? -0.559 -11.642 -16.918 1.00 94.12 96 ILE A N 1
ATOM 768 C CA . ILE A 1 96 ? -1.293 -10.433 -16.537 1.00 94.12 96 ILE A CA 1
ATOM 769 C C . ILE A 1 96 ? -2.191 -9.904 -17.663 1.00 94.12 96 ILE A C 1
ATOM 771 O O . ILE A 1 96 ? -3.295 -9.449 -17.377 1.00 94.12 96 ILE A O 1
ATOM 775 N N . LEU A 1 97 ? -1.779 -10.007 -18.933 1.00 92.50 97 LEU A N 1
ATOM 776 C CA . LEU A 1 97 ? -2.586 -9.540 -20.065 1.00 92.50 97 LEU A CA 1
ATOM 777 C C . LEU A 1 97 ? -3.790 -10.450 -20.317 1.00 92.50 97 LEU A C 1
ATOM 779 O O . LEU A 1 97 ? -4.874 -9.970 -20.646 1.00 92.50 97 LEU A O 1
ATOM 783 N N . GLU A 1 98 ? -3.637 -11.755 -20.096 1.00 92.12 98 GLU A N 1
ATOM 784 C CA . GLU A 1 98 ? -4.754 -12.697 -20.167 1.00 92.12 98 GLU A CA 1
ATOM 785 C C . GLU A 1 98 ? -5.780 -12.421 -19.057 1.00 92.12 98 GLU A C 1
ATOM 787 O O . GLU A 1 98 ? -6.987 -12.394 -19.309 1.00 92.12 98 GLU A O 1
ATOM 792 N N . ASN A 1 99 ? -5.307 -12.137 -17.840 1.00 92.38 99 ASN A N 1
ATOM 793 C CA . ASN A 1 99 ? -6.169 -11.714 -16.736 1.00 92.38 99 ASN A CA 1
ATOM 794 C C . ASN A 1 99 ? -6.864 -10.376 -17.021 1.00 92.38 99 ASN A C 1
ATOM 796 O O . ASN A 1 99 ? -8.056 -10.234 -16.741 1.00 92.38 99 ASN A O 1
ATOM 800 N N . LEU A 1 100 ? -6.151 -9.413 -17.611 1.00 93.62 100 LEU A N 1
ATOM 801 C CA . LEU A 1 100 ? -6.709 -8.111 -17.966 1.00 93.62 100 LEU A CA 1
ATOM 802 C C . LEU A 1 100 ? -7.858 -8.254 -18.971 1.00 93.62 100 LEU A C 1
ATOM 804 O O . LEU A 1 100 ? -8.927 -7.691 -18.745 1.00 93.62 100 LEU A O 1
ATOM 808 N N . ILE A 1 101 ? -7.689 -9.069 -20.017 1.00 92.88 101 ILE A N 1
ATOM 809 C CA . ILE A 1 101 ? -8.748 -9.340 -21.005 1.00 92.88 101 ILE A CA 1
ATOM 810 C C . ILE A 1 101 ? -9.988 -9.942 -20.327 1.00 92.88 101 ILE A C 1
ATOM 812 O O . ILE A 1 101 ? -11.114 -9.535 -20.614 1.00 92.88 101 ILE A O 1
ATOM 816 N N . ARG A 1 102 ? -9.801 -10.868 -19.376 1.00 92.94 102 ARG A N 1
ATOM 817 C CA . ARG A 1 102 ? -10.906 -11.497 -18.627 1.00 92.94 102 ARG A CA 1
ATOM 818 C C . ARG A 1 102 ? -11.655 -10.529 -17.709 1.00 92.94 102 ARG A C 1
ATOM 820 O O . ARG A 1 102 ? -12.806 -10.797 -17.379 1.00 92.94 102 ARG A O 1
ATOM 827 N N . SER A 1 103 ? -11.039 -9.417 -17.307 1.00 95.06 103 SER A N 1
ATOM 828 C CA . SER A 1 103 ? -11.709 -8.397 -16.492 1.00 95.06 103 SER A CA 1
ATOM 829 C C . SER A 1 103 ? -12.792 -7.624 -17.260 1.00 95.06 103 SER A C 1
ATOM 831 O O . SER A 1 103 ? -13.664 -7.021 -16.638 1.00 95.06 103 SER A O 1
ATOM 833 N N . GLY A 1 104 ? -12.738 -7.622 -18.600 1.00 94.25 104 GLY A N 1
ATOM 834 C CA . GLY A 1 104 ? -13.644 -6.851 -19.458 1.00 94.25 104 GLY A CA 1
ATOM 835 C C . GLY A 1 104 ? -13.448 -5.332 -19.385 1.00 94.25 104 GLY A C 1
ATOM 836 O O . GLY A 1 104 ? -14.247 -4.587 -19.951 1.00 94.25 104 GLY A O 1
ATOM 837 N N . VAL A 1 105 ? -12.408 -4.859 -18.693 1.00 93.31 105 VAL A N 1
ATOM 838 C CA . VAL A 1 105 ? -12.087 -3.434 -18.598 1.00 93.31 105 VAL A CA 1
ATOM 839 C C . VAL A 1 105 ? -11.609 -2.928 -19.955 1.00 93.31 105 VAL A C 1
ATOM 841 O O . VAL A 1 105 ? -10.648 -3.443 -20.519 1.00 93.31 105 VAL A O 1
ATOM 844 N N . ASN A 1 106 ? -12.265 -1.881 -20.450 1.00 93.50 106 ASN A N 1
ATOM 845 C CA . ASN A 1 106 ? -11.867 -1.161 -21.649 1.00 93.50 106 ASN A CA 1
ATOM 846 C C . ASN A 1 106 ? -12.130 0.340 -21.480 1.00 93.50 106 ASN A C 1
ATOM 848 O O . ASN A 1 106 ? -13.029 0.747 -20.744 1.00 93.50 106 ASN A O 1
ATOM 852 N N . HIS A 1 107 ? -11.351 1.147 -22.186 1.00 93.56 107 HIS A N 1
ATOM 853 C CA . HIS A 1 107 ? -11.428 2.601 -22.198 1.00 93.56 107 HIS A CA 1
ATOM 854 C C . HIS A 1 107 ? -11.406 3.071 -23.655 1.00 93.56 107 HIS A C 1
ATOM 856 O O . HIS A 1 107 ? -10.829 2.396 -24.498 1.00 93.56 107 HIS A O 1
ATOM 862 N N . GLU A 1 108 ? -12.011 4.219 -23.967 1.00 93.81 108 GLU A N 1
ATOM 863 C CA . GLU A 1 108 ? -11.782 4.869 -25.264 1.00 93.81 108 GLU A CA 1
ATOM 864 C C . GLU A 1 108 ? -10.289 5.195 -25.404 1.00 93.81 108 GLU A C 1
ATOM 866 O O . GLU A 1 108 ? -9.686 5.691 -24.448 1.00 93.81 108 GLU A O 1
ATOM 871 N N . HIS A 1 109 ? -9.693 4.887 -26.556 1.00 90.00 109 HIS A N 1
ATOM 872 C CA . HIS A 1 109 ? -8.243 4.991 -26.746 1.00 90.00 109 HIS A CA 1
ATOM 873 C C . HIS A 1 109 ? -7.811 6.443 -26.988 1.00 90.00 109 HIS A C 1
ATOM 875 O O . HIS A 1 109 ? -6.699 6.815 -26.624 1.00 90.00 109 HIS A O 1
ATOM 881 N N . ASP A 1 110 ? -8.699 7.267 -27.550 1.00 94.31 110 ASP A N 1
ATOM 882 C CA . ASP A 1 110 ? -8.450 8.684 -27.856 1.00 94.31 110 ASP A CA 1
ATOM 883 C C . ASP A 1 110 ? -8.844 9.629 -26.702 1.00 94.31 110 ASP A C 1
ATOM 885 O O . ASP A 1 110 ? -9.244 10.777 -26.897 1.00 94.31 110 ASP A O 1
ATOM 889 N N . GLN A 1 111 ? -8.771 9.140 -25.461 1.00 95.00 111 GLN A N 1
ATOM 890 C CA . GLN A 1 111 ? -8.953 9.970 -24.271 1.00 95.00 111 GLN A CA 1
ATOM 891 C C . GLN A 1 111 ? -7.608 10.205 -23.570 1.00 95.00 111 GLN A C 1
ATOM 893 O O . GLN A 1 111 ? -6.745 9.324 -23.564 1.00 95.00 111 GLN A O 1
ATOM 898 N N . PRO A 1 112 ? -7.408 11.364 -22.922 1.00 94.69 112 PRO A N 1
ATOM 899 C CA . PRO A 1 112 ? -6.188 11.607 -22.167 1.00 94.69 112 PRO A CA 1
ATOM 900 C C . PRO A 1 112 ? -6.046 10.604 -21.017 1.00 94.69 112 PRO A C 1
ATOM 902 O O . PRO A 1 112 ? -7.024 10.250 -20.354 1.00 94.69 112 PRO A O 1
ATOM 905 N N . ALA A 1 113 ? -4.807 10.204 -20.723 1.00 94.50 113 ALA A N 1
ATOM 906 C CA . ALA A 1 113 ? -4.519 9.320 -19.601 1.00 94.50 113 ALA A CA 1
ATOM 907 C C . ALA A 1 113 ? -5.051 9.908 -18.278 1.00 94.50 113 ALA A C 1
ATOM 909 O O . ALA A 1 113 ? -4.752 11.048 -17.902 1.00 94.50 113 ALA A O 1
ATOM 910 N N . HIS A 1 114 ? -5.839 9.113 -17.549 1.00 94.38 114 HIS A N 1
ATOM 911 C CA . HIS A 1 114 ? -6.377 9.495 -16.239 1.00 94.38 114 HIS A CA 1
ATOM 912 C C . HIS A 1 114 ? -5.355 9.298 -15.106 1.00 94.38 114 HIS A C 1
ATOM 914 O O . HIS A 1 114 ? -5.465 9.924 -14.052 1.00 94.38 114 HIS A O 1
ATOM 920 N N . LEU A 1 115 ? -4.327 8.478 -15.336 1.00 94.81 115 LEU A N 1
ATOM 921 C CA . LEU A 1 115 ? -3.167 8.330 -14.461 1.00 94.81 115 LEU A CA 1
ATOM 922 C C . LEU A 1 115 ? -2.146 9.413 -14.809 1.00 94.81 115 LEU A C 1
ATOM 924 O O . LEU A 1 115 ? -1.333 9.258 -15.716 1.00 94.81 115 LEU A O 1
ATOM 928 N N . LYS A 1 116 ? -2.225 10.540 -14.102 1.00 94.50 116 LYS A N 1
ATOM 929 C CA . LYS A 1 116 ? -1.384 11.709 -14.365 1.00 94.50 116 LYS A CA 1
ATOM 930 C C . LYS A 1 11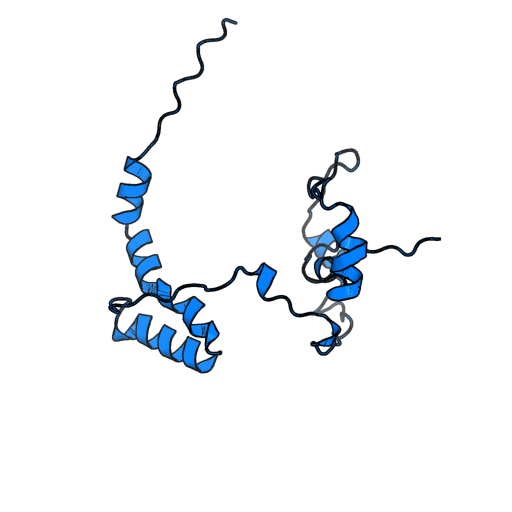6 ? -0.177 11.736 -13.440 1.00 94.50 116 LYS A C 1
ATOM 932 O O . LYS A 1 116 ? -0.326 11.768 -12.217 1.00 94.50 116 LYS A O 1
ATOM 937 N N . VAL A 1 117 ? 1.014 11.805 -14.026 1.00 93.75 117 VAL A N 1
ATOM 938 C CA . VAL A 1 117 ? 2.212 12.233 -13.301 1.00 93.75 117 VAL A CA 1
ATOM 939 C C . VAL A 1 117 ? 2.120 13.744 -13.135 1.00 93.75 117 VAL A C 1
ATOM 941 O O . VAL A 1 117 ? 1.803 14.463 -14.082 1.00 93.75 117 VAL A O 1
ATOM 944 N N . LYS A 1 118 ? 2.345 14.228 -11.914 1.00 95.81 118 LYS A N 1
ATOM 945 C CA . LYS A 1 118 ? 2.396 15.668 -11.657 1.00 95.81 118 LYS A CA 1
ATOM 946 C C . LYS A 1 118 ? 3.505 16.287 -12.502 1.00 95.81 118 LYS A C 1
ATOM 948 O O . LYS A 1 118 ? 4.593 15.720 -12.564 1.00 95.81 118 LYS A O 1
ATOM 953 N N . GLU A 1 119 ? 3.237 17.426 -13.126 1.00 94.81 119 GLU A N 1
ATOM 954 C CA . GLU A 1 119 ? 4.159 18.050 -14.080 1.00 94.81 119 GLU A CA 1
ATOM 955 C C . GLU A 1 119 ? 5.517 18.352 -13.435 1.00 94.81 119 GLU A C 1
ATOM 957 O O . GLU A 1 119 ? 6.564 18.008 -13.985 1.00 94.81 119 GLU A O 1
ATOM 962 N N . GLU A 1 120 ? 5.500 18.834 -12.189 1.00 96.50 120 GLU A N 1
ATOM 963 C CA . GLU A 1 120 ? 6.693 19.094 -11.382 1.00 96.50 120 GLU A CA 1
ATOM 964 C C . GLU A 1 120 ? 7.454 17.826 -10.943 1.00 96.50 120 GLU A C 1
ATOM 966 O O . GLU A 1 120 ? 8.502 17.920 -10.308 1.00 96.50 120 GLU A O 1
ATOM 971 N N . LYS A 1 121 ? 6.929 16.633 -11.248 1.00 95.69 121 LYS A N 1
ATOM 972 C CA . LYS A 1 121 ? 7.521 15.320 -10.939 1.00 95.69 121 LYS A CA 1
ATOM 973 C C . LYS A 1 121 ? 7.678 14.433 -12.174 1.00 95.69 121 LYS A C 1
ATOM 975 O O . LYS A 1 121 ? 7.858 13.227 -12.027 1.00 95.69 121 LYS A O 1
ATOM 980 N N . SER A 1 122 ? 7.605 15.009 -13.370 1.00 94.75 122 SER A N 1
ATOM 981 C CA . SER A 1 122 ? 7.706 14.281 -14.641 1.00 94.75 122 SER A CA 1
ATOM 982 C C . SER A 1 122 ? 9.007 13.482 -14.786 1.00 94.75 122 SER A C 1
ATOM 984 O O . SER A 1 122 ? 8.981 12.408 -15.379 1.00 94.75 122 SER A O 1
ATOM 986 N N . SER A 1 123 ? 10.113 13.937 -14.187 1.00 95.69 123 SER A N 1
ATOM 987 C CA . SER A 1 123 ? 11.397 13.224 -14.221 1.00 95.69 123 SER A CA 1
ATOM 988 C C . SER A 1 123 ? 11.516 12.085 -13.196 1.00 95.69 123 SER A C 1
ATOM 990 O O . SER A 1 123 ? 12.333 11.183 -13.364 1.00 95.69 123 SER A O 1
ATOM 992 N N . VAL A 1 124 ? 10.673 12.065 -12.154 1.00 96.38 124 VAL A N 1
ATOM 993 C CA . VAL A 1 124 ? 10.780 11.123 -11.021 1.00 96.38 124 VAL A CA 1
ATOM 994 C C . VAL A 1 124 ? 10.730 9.646 -11.438 1.00 96.38 124 VAL A C 1
ATOM 996 O O . VAL A 1 124 ? 11.513 8.874 -10.878 1.00 96.38 124 VAL A O 1
ATOM 999 N N . PRO A 1 125 ? 9.878 9.203 -12.386 1.00 95.44 125 PRO A N 1
ATOM 1000 C CA . PRO A 1 125 ? 9.862 7.803 -12.806 1.00 95.44 125 PRO A CA 1
ATOM 1001 C C . PRO A 1 125 ? 11.214 7.315 -13.341 1.00 95.44 125 PRO A C 1
ATOM 1003 O O . PRO A 1 125 ? 11.618 6.204 -13.003 1.00 95.44 125 PRO A O 1
ATOM 1006 N N . LEU A 1 126 ? 11.918 8.140 -14.124 1.0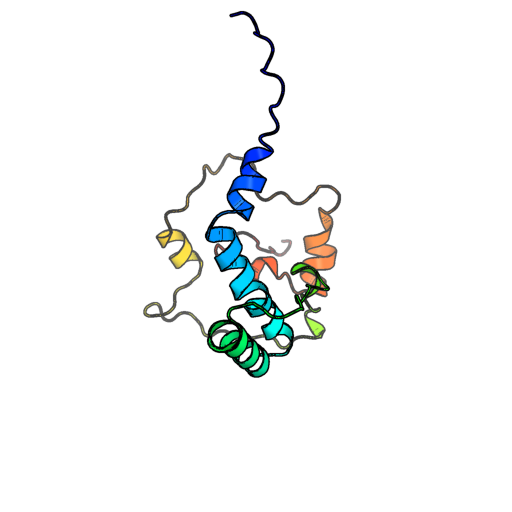0 95.50 126 LEU A N 1
ATOM 1007 C CA . LEU A 1 126 ? 13.184 7.777 -14.771 1.00 95.50 126 LEU A CA 1
ATOM 1008 C C . LEU A 1 126 ? 14.411 8.097 -13.907 1.00 95.50 126 LEU A C 1
ATOM 1010 O O . LEU A 1 126 ? 15.372 7.339 -13.914 1.00 95.50 126 LEU A O 1
ATOM 1014 N N . GLU A 1 127 ? 14.382 9.182 -13.131 1.00 96.62 127 GLU A N 1
ATOM 1015 C CA . GLU A 1 127 ? 15.529 9.618 -12.319 1.00 96.62 127 GLU A CA 1
ATOM 1016 C C . GLU A 1 127 ? 15.552 9.007 -10.914 1.00 96.62 127 GLU A C 1
ATOM 1018 O O . GLU A 1 127 ? 16.596 8.987 -10.263 1.00 96.62 127 GLU A O 1
ATOM 1023 N N . VAL A 1 128 ? 14.410 8.520 -10.414 1.00 96.56 128 VAL A N 1
ATOM 1024 C CA . VAL A 1 128 ? 14.294 7.997 -9.044 1.00 96.56 128 VAL A CA 1
ATOM 1025 C C . VAL A 1 128 ? 13.646 6.620 -9.015 1.00 96.56 128 VAL A C 1
ATOM 1027 O O . VAL A 1 128 ? 14.248 5.694 -8.477 1.00 96.56 128 VAL A O 1
ATOM 1030 N N . SER A 1 129 ? 12.431 6.469 -9.550 1.00 96.50 129 SER A N 1
ATOM 1031 C CA . SER A 1 129 ? 11.645 5.238 -9.374 1.00 96.50 129 SER A CA 1
ATOM 1032 C C . SER A 1 129 ? 12.355 4.025 -9.977 1.00 96.50 129 SER A C 1
ATOM 1034 O O . SER A 1 129 ? 12.613 3.046 -9.275 1.00 96.50 129 SER A O 1
ATOM 1036 N N . LEU A 1 130 ? 12.770 4.131 -11.242 1.00 96.31 130 LEU A N 1
ATOM 1037 C CA . LEU A 1 130 ? 13.518 3.086 -11.931 1.00 96.31 130 LEU A CA 1
ATOM 1038 C C . LEU A 1 130 ? 14.909 2.835 -11.314 1.00 96.31 130 LEU A C 1
ATOM 1040 O O . LEU A 1 130 ? 15.148 1.716 -10.872 1.00 96.31 130 LEU A O 1
ATOM 1044 N N . PRO A 1 131 ? 15.824 3.816 -11.198 1.00 96.88 131 PRO A N 1
ATOM 1045 C CA . PRO A 1 131 ? 17.187 3.536 -10.744 1.00 96.88 131 PRO A CA 1
ATOM 1046 C C . PRO A 1 131 ? 17.290 3.159 -9.261 1.00 96.88 131 PRO A C 1
ATOM 1048 O O . PRO A 1 131 ? 18.134 2.344 -8.905 1.00 96.88 131 PRO A O 1
ATOM 1051 N N . LYS A 1 132 ? 16.460 3.732 -8.376 1.00 97.50 132 LYS A N 1
ATOM 1052 C CA . LYS A 1 132 ? 16.560 3.489 -6.924 1.00 97.50 132 LYS A CA 1
ATOM 1053 C C . LYS A 1 132 ? 15.682 2.334 -6.444 1.00 97.50 132 LYS A C 1
ATOM 1055 O O . LYS A 1 132 ? 16.067 1.613 -5.524 1.00 97.50 132 LYS A O 1
ATOM 1060 N N . TYR A 1 133 ? 14.488 2.193 -7.014 1.00 97.38 133 TYR A N 1
ATOM 1061 C CA . TYR A 1 133 ? 13.479 1.230 -6.558 1.00 97.38 133 TYR A CA 1
ATOM 1062 C C . TYR A 1 133 ? 13.153 0.158 -7.605 1.00 97.38 133 TYR A C 1
ATOM 1064 O O . TYR A 1 133 ? 12.267 -0.661 -7.368 1.00 97.38 133 TYR A O 1
ATOM 1072 N N . ASP A 1 134 ? 13.868 0.137 -8.735 1.00 96.62 134 ASP A N 1
ATOM 1073 C CA . ASP A 1 134 ? 13.663 -0.811 -9.835 1.00 96.62 134 ASP A CA 1
ATOM 1074 C C . ASP A 1 134 ? 12.241 -0.738 -10.431 1.00 96.62 134 ASP A C 1
ATOM 1076 O O . ASP A 1 134 ? 11.671 -1.746 -10.844 1.00 96.62 134 ASP A O 1
ATOM 1080 N N . GLY A 1 135 ? 11.630 0.453 -10.435 1.00 95.94 135 GLY A N 1
ATOM 1081 C CA . GLY A 1 135 ? 10.336 0.711 -11.076 1.00 95.94 135 GLY A CA 1
ATOM 1082 C C . GLY A 1 135 ? 9.175 -0.110 -10.490 1.00 95.94 135 GLY A C 1
ATOM 1083 O O . GLY A 1 135 ? 8.574 -0.920 -11.206 1.00 95.94 135 GLY A O 1
ATOM 1084 N N . PRO A 1 136 ? 8.841 0.040 -9.191 1.00 96.38 136 PRO A N 1
ATOM 1085 C CA . PRO A 1 136 ? 7.808 -0.755 -8.525 1.00 96.38 136 PRO A CA 1
ATOM 1086 C C . PRO A 1 136 ? 6.421 -0.642 -9.179 1.00 96.38 136 PRO A C 1
ATOM 1088 O O . PRO A 1 136 ? 5.628 -1.578 -9.070 1.00 96.38 136 PRO A O 1
ATOM 1091 N N . GLU A 1 137 ? 6.126 0.446 -9.892 1.00 95.31 137 GLU A N 1
ATOM 1092 C CA . GLU A 1 137 ? 4.878 0.652 -10.636 1.00 95.31 137 GLU A CA 1
ATOM 1093 C C . GLU A 1 137 ? 4.614 -0.395 -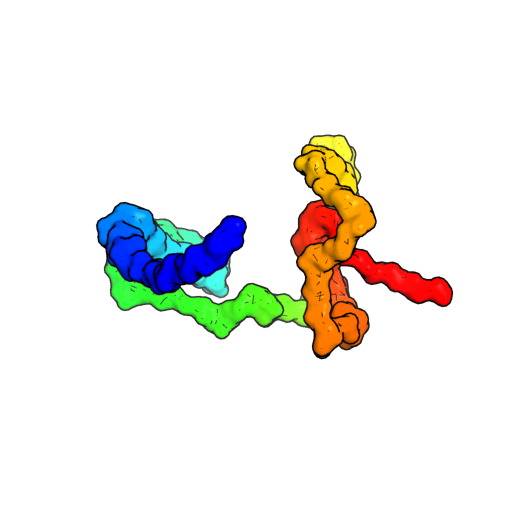11.714 1.00 95.31 137 GLU A C 1
ATOM 1095 O O . GLU A 1 137 ? 3.458 -0.768 -11.927 1.00 95.31 137 GLU A O 1
ATOM 1100 N N . GLY A 1 138 ? 5.667 -0.957 -12.310 1.00 94.31 138 GLY A N 1
ATOM 1101 C CA . GLY A 1 138 ? 5.547 -2.075 -13.244 1.00 94.31 138 GLY A CA 1
ATOM 1102 C C . GLY A 1 138 ? 5.156 -3.397 -12.571 1.00 94.31 138 GLY A C 1
ATOM 1103 O O . GLY A 1 138 ? 4.786 -4.344 -13.259 1.00 94.31 138 GLY A O 1
ATOM 1104 N N . ARG A 1 139 ? 5.226 -3.481 -11.232 1.00 94.00 139 ARG A N 1
ATOM 1105 C CA . ARG A 1 139 ? 4.955 -4.709 -10.459 1.00 94.00 139 ARG A CA 1
ATOM 1106 C C . ARG A 1 139 ? 3.711 -4.619 -9.586 1.00 94.00 139 ARG A C 1
ATOM 1108 O O . ARG A 1 139 ? 2.967 -5.591 -9.507 1.00 94.00 139 ARG A O 1
ATOM 1115 N N . PHE A 1 140 ? 3.467 -3.486 -8.922 1.00 95.44 140 PHE A N 1
ATOM 1116 C CA . PHE A 1 140 ? 2.264 -3.335 -8.094 1.00 95.44 140 PHE A CA 1
ATOM 1117 C C . PHE A 1 140 ? 1.002 -3.121 -8.934 1.00 95.44 140 PHE A C 1
ATOM 1119 O O . PHE A 1 140 ? -0.102 -3.311 -8.425 1.00 95.44 140 PHE A O 1
ATOM 1126 N N . CYS A 1 141 ? 1.138 -2.683 -10.193 1.00 96.44 141 CYS A N 1
ATOM 1127 C CA . CYS A 1 141 ? -0.003 -2.447 -11.066 1.00 96.44 141 CYS A CA 1
ATOM 1128 C C . CYS A 1 141 ? -0.609 -3.787 -11.516 1.00 96.44 141 CYS A C 1
ATOM 1130 O O . CYS A 1 141 ? 0.033 -4.517 -12.272 1.00 96.44 141 CYS A O 1
ATOM 1132 N N . PRO A 1 142 ? -1.866 -4.099 -11.148 1.00 95.56 142 PRO A N 1
ATOM 1133 C CA . PRO A 1 142 ? -2.492 -5.376 -11.497 1.00 95.56 142 PRO A CA 1
ATOM 1134 C C . PRO A 1 142 ? -2.904 -5.472 -12.976 1.00 95.56 142 PRO A C 1
ATOM 1136 O O . PRO A 1 142 ? -3.414 -6.503 -13.399 1.00 95.56 142 PRO A O 1
ATOM 1139 N N . ALA A 1 143 ? -2.705 -4.405 -13.755 1.00 95.31 143 ALA A N 1
ATOM 1140 C CA . ALA A 1 143 ? -3.138 -4.285 -15.145 1.00 95.31 143 ALA A CA 1
ATOM 1141 C C . ALA A 1 143 ? -1.992 -3.949 -16.119 1.00 95.31 143 ALA A C 1
ATO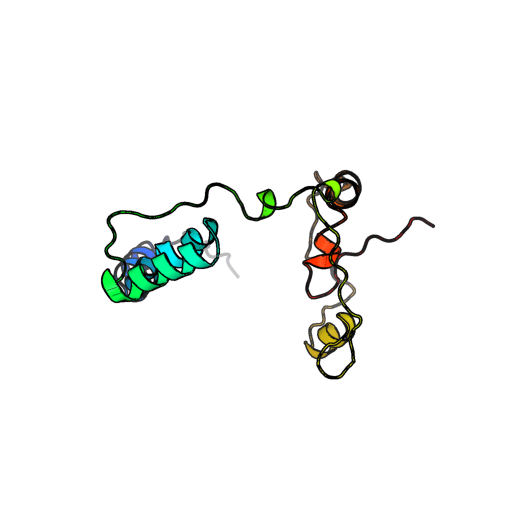M 1143 O O . ALA A 1 143 ? -2.261 -3.629 -17.271 1.00 95.31 143 ALA A O 1
ATOM 1144 N N . LYS A 1 144 ? -0.727 -3.993 -15.667 1.00 93.81 144 LYS A N 1
ATOM 1145 C CA . LYS A 1 144 ? 0.462 -3.682 -16.486 1.00 93.81 144 LYS A CA 1
ATOM 1146 C C . LYS A 1 144 ? 0.350 -2.344 -17.249 1.00 93.81 144 LYS A C 1
ATOM 1148 O O . LYS A 1 144 ? 0.662 -2.258 -18.429 1.00 93.81 144 LYS A O 1
ATOM 1153 N N . VAL A 1 145 ? -0.131 -1.297 -16.576 1.00 95.38 145 VAL A N 1
ATOM 1154 C CA . VAL A 1 145 ? -0.320 0.029 -17.199 1.00 95.38 145 VAL A CA 1
ATOM 1155 C C . VAL A 1 145 ? 0.995 0.800 -17.325 1.00 95.38 145 VAL A C 1
ATOM 1157 O O . VAL A 1 145 ? 1.171 1.569 -18.264 1.00 95.38 145 VAL A O 1
ATOM 1160 N N . TYR A 1 146 ? 1.913 0.609 -16.379 1.00 95.50 146 TYR A N 1
ATOM 1161 C CA . TYR A 1 146 ? 3.209 1.279 -16.369 1.00 95.50 146 TYR A CA 1
ATOM 1162 C C . TYR A 1 146 ? 4.274 0.357 -16.952 1.00 95.50 146 TYR A C 1
ATOM 1164 O O . TYR A 1 146 ? 4.463 -0.760 -16.468 1.00 95.50 146 TYR A O 1
ATOM 1172 N N . GLU A 1 147 ? 4.983 0.842 -17.965 1.00 94.50 147 GLU A N 1
ATOM 1173 C CA . GLU A 1 147 ? 6.085 0.136 -18.606 1.00 94.50 147 GLU A CA 1
ATOM 1174 C C . GLU A 1 147 ? 7.212 1.125 -18.912 1.00 94.50 147 GLU A C 1
ATOM 1176 O O . GLU A 1 147 ? 6.966 2.239 -19.376 1.00 94.50 147 GLU A O 1
ATOM 1181 N N . TYR A 1 148 ? 8.446 0.714 -18.631 1.00 93.88 148 TYR A N 1
ATOM 1182 C CA . TYR A 1 148 ? 9.646 1.444 -19.019 1.00 93.88 148 TYR A CA 1
ATOM 1183 C C . TYR A 1 148 ? 10.161 0.854 -20.325 1.00 93.88 148 TYR A C 1
ATOM 1185 O O . TYR A 1 148 ? 10.624 -0.287 -20.349 1.00 93.88 148 TYR A O 1
ATOM 1193 N N . VAL A 1 149 ? 10.055 1.626 -21.401 1.00 92.81 149 VAL A N 1
ATOM 1194 C CA . VAL A 1 149 ? 10.502 1.224 -22.737 1.00 92.81 149 VAL A CA 1
ATOM 1195 C C . VAL A 1 149 ? 11.928 1.749 -22.948 1.00 92.81 149 VAL A C 1
ATOM 1197 O O . VAL A 1 149 ? 12.168 2.917 -22.640 1.00 92.81 149 VAL A O 1
ATOM 1200 N N . PRO A 1 150 ? 12.882 0.923 -23.417 1.00 87.56 150 PRO A N 1
ATOM 1201 C CA . PRO A 1 150 ? 14.212 1.399 -23.789 1.00 87.56 150 PRO A CA 1
ATOM 1202 C C . PRO A 1 150 ? 14.138 2.462 -24.890 1.00 87.56 150 PRO A C 1
ATOM 1204 O O . PRO A 1 150 ? 13.336 2.322 -25.813 1.00 87.56 150 PRO A O 1
ATOM 12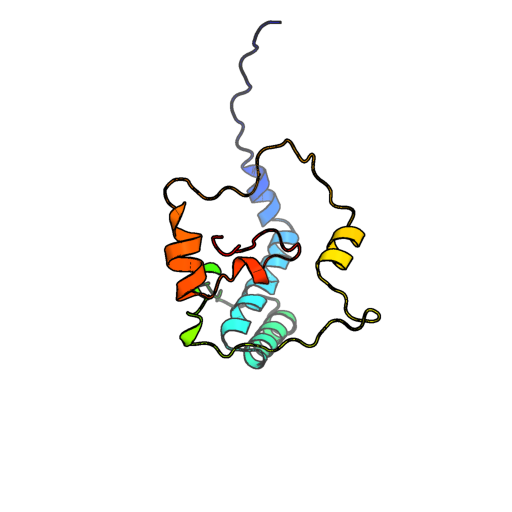07 N N . ASP A 1 151 ? 14.996 3.480 -24.810 1.00 80.62 151 ASP A N 1
ATOM 1208 C CA . ASP A 1 151 ? 15.210 4.398 -25.931 1.00 80.62 151 ASP A CA 1
ATOM 1209 C C . ASP A 1 151 ? 15.799 3.614 -27.122 1.00 80.62 151 ASP A C 1
ATOM 1211 O O . ASP A 1 151 ? 16.650 2.738 -26.924 1.00 80.62 151 ASP A O 1
ATOM 1215 N N . GLU A 1 152 ? 15.311 3.893 -28.336 1.00 60.28 152 GLU A N 1
ATOM 1216 C CA . GLU A 1 152 ? 15.788 3.278 -29.591 1.00 60.28 152 GLU A CA 1
ATOM 1217 C C . GLU A 1 152 ? 17.260 3.594 -29.908 1.00 60.28 152 GLU A C 1
ATOM 1219 O O . GLU A 1 152 ? 17.699 4.751 -29.695 1.00 60.28 152 GLU A O 1
#

Mean predicted aligned error: 6.48 Å

Radius of gyration: 23.32 Å; Cα contacts (8 Å, |Δi|>4): 100; chains: 1; bounding box: 53×55×57 Å

pLDDT: mean 91.97, std 8.54, range [42.25, 97.94]

Secondary structure (DSSP, 8-state):
---PPPPP----HHHHHHHHHSHHHHHHHHTTTHHHHGGG-HHHHHHHHHHIIIIITT--S------S-GGGG---GGGSPPP-PPPP-SSS---HHHHHHHHT----TTS--SSPPPGGGTTHIIIIIHHHH--THHHH-TT-----PPP-

Sequence (152 aa):
WGAGAAPEPMEIVQYETNLKESWVWEELNMVRNFKPAFHAGLWPGMAVGTMSIMATRGKEPWTFRWSKKDSEYTAPAEECSKIEYPKSDGVYSFDILENLIRSGVNHEHDQPAHLKVKEEKSSVPLEVSLPKYDGPEGRFCPAKVYEYVPDE

Foldseek 3Di:
DDPDPDPDDDDPPVVVVVCCVDVVVLQCLLQQAQVVLCVVPDVSSVVCNCCSVPPCSNVDPDGDDDPDDPVVPQAWPVVDDDDDDDDAPVPPGDDLQVVLVVVVDDDDPPDDDPPDDDPVCPCCQPPPLCPGRVNCVCPVDSNSPDDDDDDD

Nearest PDB structures (foldseek):
  2gmj-assembly1_A  TM=8.900E-01  e=1.389E-08  Sus scrofa

Solvent-accessible surface area (backbone atoms only — not comparable to full-atom values): 9876 Å² total; per-residue (Å²): 134,80,84,68,78,75,75,77,86,79,81,68,64,64,56,60,54,53,45,64,74,31,71,65,38,52,54,53,52,29,51,56,49,31,73,62,32,40,78,75,33,69,66,55,11,51,52,50,32,49,43,27,60,74,73,52,56,35,67,60,100,71,77,72,77,85,90,71,57,78,82,73,70,69,67,48,41,90,83,50,83,85,81,86,75,78,79,61,74,75,79,92,37,64,54,59,68,62,52,40,62,73,65,68,76,80,74,75,82,94,54,82,77,86,84,70,72,5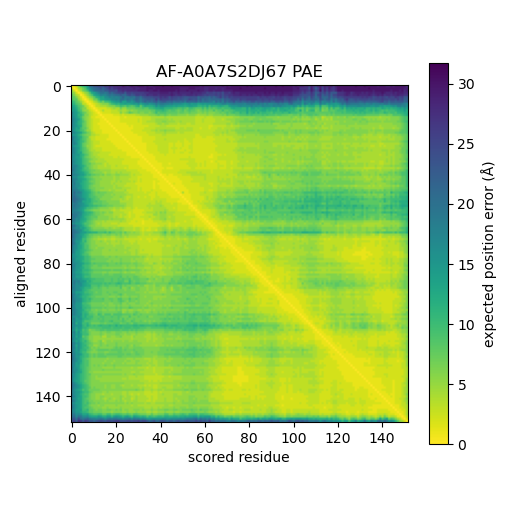5,77,97,48,64,59,42,58,71,75,40,36,33,76,46,40,65,34,53,58,51,68,74,39,84,66,64,81,47,79,90,77,80,84,132

InterPro domains:
  IPR007859 ETF-QO/FixX, C-terminal domain [PF05187] (90-152)
  IPR040156 Electron transfer flavoprotein-ubiquinone oxidoreductase [PTHR10617] (9-152)

Organism: NCBI:txid327968